Protein AF-A0A026VXF9-F1 (afdb_monomer_lite)

Radius of gyration: 33.5 Å; chains: 1; bounding box: 63×25×106 Å

Sequence (128 aa):
MKEVEEIKVKFQQAKMIINKLNKSKILLVKHVKRLTYNNRKLKEENNQLKNIKNCSKILNADQIEALYKQSKRGSKWFNATIRKALKLKLSCGRNGYQEILAQGIPLPALRTLRRRCEGLDFQPGICE

Structure (mmCIF, N/CA/C/O backbone):
data_AF-A0A026VXF9-F1
#
_entry.id   AF-A0A026VXF9-F1
#
loop_
_atom_site.group_PDB
_atom_site.id
_atom_site.type_symbol
_atom_site.label_atom_id
_atom_site.label_alt_id
_atom_site.label_comp_id
_atom_site.label_asym_id
_atom_site.label_entity_id
_atom_site.label_seq_id
_atom_site.pdbx_PDB_ins_code
_atom_site.Cartn_x
_atom_site.Cartn_y
_atom_site.Cartn_z
_atom_site.occupancy
_atom_site.B_iso_or_equiv
_atom_site.auth_seq_id
_atom_site.auth_comp_id
_atom_site.auth_asym_id
_atom_site.auth_atom_id
_atom_site.pdbx_PDB_model_num
ATOM 1 N N . MET A 1 1 ? -40.513 -8.539 64.961 1.00 64.12 1 MET A N 1
ATOM 2 C CA . MET A 1 1 ? -39.055 -8.313 65.137 1.00 64.12 1 MET A CA 1
ATOM 3 C C . MET A 1 1 ? -38.214 -9.178 64.192 1.00 64.12 1 MET A C 1
ATOM 5 O O . MET A 1 1 ? -37.428 -8.605 63.456 1.00 64.12 1 MET A O 1
ATOM 9 N N . LYS A 1 2 ? -38.413 -10.509 64.127 1.00 80.62 2 LYS A N 1
ATOM 10 C CA . LYS A 1 2 ? -37.671 -11.405 63.205 1.00 80.62 2 LYS A CA 1
ATOM 11 C C . LYS A 1 2 ? -37.828 -11.069 61.709 1.00 80.62 2 LYS A C 1
ATOM 13 O O . LYS A 1 2 ? -36.826 -11.001 61.012 1.00 80.62 2 LYS A O 1
ATOM 18 N N . GLU A 1 3 ? -39.044 -10.784 61.240 1.00 86.44 3 GLU A N 1
ATOM 19 C CA . GLU A 1 3 ? -39.302 -10.405 59.834 1.00 86.44 3 GLU A CA 1
ATOM 20 C C . GLU A 1 3 ? -38.571 -9.129 59.398 1.00 86.44 3 GLU A C 1
ATOM 22 O O . GLU A 1 3 ? -38.045 -9.057 58.293 1.00 86.44 3 GLU A O 1
ATOM 27 N N . VAL A 1 4 ? -38.496 -8.124 60.274 1.00 90.62 4 VAL A N 1
ATOM 28 C CA . VAL A 1 4 ? -37.812 -6.854 59.980 1.00 90.62 4 VAL A CA 1
ATOM 29 C C . VAL A 1 4 ? -36.308 -7.077 59.797 1.00 90.62 4 VAL A C 1
ATOM 31 O O . VAL A 1 4 ? -35.693 -6.486 58.907 1.00 90.62 4 VAL A O 1
ATOM 34 N N . GLU A 1 5 ? -35.722 -7.965 60.600 1.00 91.44 5 GLU A N 1
ATOM 35 C CA . GLU A 1 5 ? -34.307 -8.319 60.500 1.00 91.44 5 GLU A CA 1
ATOM 36 C C . GLU A 1 5 ? -34.019 -9.131 59.229 1.00 91.44 5 GLU A C 1
ATOM 38 O O . GLU A 1 5 ? -33.044 -8.874 58.523 1.00 91.44 5 GLU A O 1
ATOM 43 N N . GLU A 1 6 ? -34.923 -10.040 58.861 1.00 93.69 6 GLU A N 1
ATOM 44 C CA . GLU A 1 6 ? -34.824 -10.810 57.621 1.00 93.69 6 GLU A CA 1
ATOM 45 C C . GLU A 1 6 ? -34.923 -9.913 56.372 1.00 93.69 6 GLU A C 1
ATOM 47 O O . GLU A 1 6 ? -34.159 -10.073 55.414 1.00 93.69 6 GLU A O 1
ATOM 52 N N . ILE A 1 7 ? -35.808 -8.909 56.397 1.00 93.88 7 ILE A N 1
ATOM 53 C CA . ILE A 1 7 ? -35.930 -7.897 55.337 1.00 93.88 7 ILE A CA 1
ATOM 54 C C . ILE A 1 7 ? -34.639 -7.074 55.215 1.00 93.88 7 ILE A C 1
ATOM 56 O O . ILE A 1 7 ? -34.168 -6.838 54.099 1.00 93.88 7 ILE A O 1
ATOM 60 N N . LYS A 1 8 ? -34.017 -6.675 56.333 1.00 94.69 8 LYS A N 1
ATOM 61 C CA . LYS A 1 8 ? -32.723 -5.965 56.330 1.00 94.69 8 LYS A CA 1
ATOM 62 C C . LYS A 1 8 ? -31.610 -6.784 55.684 1.00 94.69 8 LYS A C 1
ATOM 64 O O . LYS A 1 8 ? -30.856 -6.241 54.872 1.00 94.69 8 LYS A O 1
ATOM 69 N N . VAL A 1 9 ? -31.520 -8.075 56.010 1.00 95.19 9 VAL A N 1
ATOM 70 C CA . VAL A 1 9 ? -30.519 -8.982 55.427 1.00 95.19 9 VAL A CA 1
ATOM 71 C C . VAL A 1 9 ? -30.729 -9.108 53.918 1.00 95.19 9 VAL A C 1
ATOM 73 O O . VAL A 1 9 ? -29.788 -8.897 53.148 1.00 95.19 9 VAL A O 1
ATOM 76 N N . LYS A 1 10 ? -31.967 -9.355 53.470 1.00 95.38 10 LYS A N 1
ATOM 77 C CA . LYS A 1 10 ? -32.305 -9.427 52.035 1.00 95.38 10 LYS A CA 1
ATOM 78 C C . LYS A 1 10 ? -31.998 -8.110 51.312 1.00 95.38 10 LYS A C 1
ATOM 80 O O . LYS A 1 10 ? -31.460 -8.121 50.204 1.00 95.38 10 LYS A O 1
ATOM 85 N N . PHE A 1 11 ? -32.257 -6.968 51.948 1.00 95.75 11 PHE A N 1
ATOM 86 C CA . PHE A 1 11 ? -31.937 -5.649 51.399 1.00 95.75 11 PHE A CA 1
ATOM 87 C C . PHE A 1 11 ? -30.425 -5.411 51.258 1.00 95.75 11 PHE A C 1
ATOM 89 O O . PHE A 1 11 ? -29.972 -4.893 50.232 1.00 95.75 11 PHE A O 1
ATOM 96 N N . GLN A 1 12 ? -29.620 -5.817 52.245 1.00 95.19 12 GLN A N 1
ATOM 97 C CA . GLN A 1 12 ? -28.158 -5.758 52.145 1.00 95.19 12 GLN A CA 1
ATOM 98 C C . GLN A 1 12 ? -27.629 -6.662 51.026 1.00 95.19 12 GLN A C 1
ATOM 100 O O . GLN A 1 12 ? -26.807 -6.216 50.223 1.00 95.19 12 GLN A O 1
ATOM 105 N N . GLN A 1 13 ? -28.142 -7.889 50.914 1.00 96.06 13 GLN A N 1
ATOM 106 C CA . GLN A 1 13 ? -27.781 -8.811 49.834 1.00 96.06 13 GLN A CA 1
ATOM 107 C C . GLN A 1 13 ? -28.113 -8.220 48.455 1.00 96.06 13 GLN A C 1
ATOM 109 O O . GLN A 1 13 ? -27.253 -8.188 47.571 1.00 96.06 13 GLN A O 1
ATOM 114 N N . ALA A 1 14 ? -29.315 -7.659 48.284 1.00 96.56 14 ALA A N 1
ATOM 115 C CA . ALA A 1 14 ? -29.723 -6.995 47.046 1.00 96.56 14 ALA A CA 1
ATOM 116 C C . ALA A 1 14 ? -28.799 -5.816 46.688 1.00 96.56 14 ALA A C 1
ATOM 118 O O . ALA A 1 14 ? -28.363 -5.692 45.541 1.00 96.56 14 ALA A O 1
ATOM 119 N N . LYS A 1 15 ? -28.414 -4.988 47.671 1.00 97.31 15 LYS A N 1
ATOM 120 C CA . LYS A 1 15 ? -27.438 -3.900 47.471 1.00 97.31 15 LYS A CA 1
ATOM 121 C C . LYS A 1 15 ? -26.082 -4.411 46.984 1.00 97.31 15 LYS A C 1
ATOM 123 O O . LYS A 1 15 ? -25.499 -3.815 46.075 1.00 97.31 15 LYS A O 1
ATOM 128 N N . MET A 1 16 ? -25.575 -5.504 47.558 1.00 96.81 16 MET A N 1
ATOM 129 C CA . MET A 1 16 ? -24.301 -6.097 47.133 1.00 96.81 16 MET A CA 1
ATOM 130 C C . MET A 1 16 ? -24.369 -6.598 45.685 1.00 96.81 16 MET A C 1
ATOM 132 O O . MET A 1 16 ? -23.444 -6.343 44.906 1.00 96.81 16 MET A O 1
ATOM 136 N N . ILE A 1 17 ? -25.478 -7.241 45.302 1.00 97.25 17 ILE A N 1
ATOM 137 C CA . ILE A 1 17 ? -25.719 -7.710 43.930 1.00 97.25 17 ILE A CA 1
ATOM 138 C C . ILE A 1 17 ? -25.741 -6.528 42.954 1.00 97.25 17 ILE A C 1
ATOM 140 O O . ILE A 1 17 ? -25.009 -6.542 41.963 1.00 97.25 17 ILE A O 1
ATOM 144 N N . ILE A 1 18 ? -26.502 -5.471 43.259 1.00 97.38 18 ILE A N 1
ATOM 145 C CA . ILE A 1 18 ? -26.583 -4.259 42.427 1.00 97.38 18 ILE A CA 1
ATOM 146 C C . ILE A 1 18 ? -25.200 -3.624 42.243 1.00 97.38 18 ILE A C 1
ATOM 148 O O . ILE A 1 18 ? -24.827 -3.252 41.130 1.00 97.38 18 ILE A O 1
ATOM 152 N N . ASN A 1 19 ? -24.397 -3.535 43.307 1.00 97.50 19 ASN A N 1
ATOM 153 C CA . ASN A 1 19 ? -23.058 -2.957 43.217 1.00 97.50 19 ASN A CA 1
ATOM 154 C C . ASN A 1 19 ? -22.136 -3.789 42.306 1.00 97.50 19 ASN A C 1
ATOM 156 O O . ASN A 1 19 ? -21.401 -3.241 41.481 1.00 97.50 19 ASN A O 1
ATOM 160 N N . LYS A 1 20 ? -22.211 -5.124 42.399 1.00 96.75 20 LYS A N 1
ATOM 161 C CA . LYS A 1 20 ? -21.463 -6.030 41.517 1.00 96.75 20 LYS A CA 1
ATOM 162 C C . LYS A 1 20 ? -21.888 -5.862 40.055 1.00 96.75 20 LYS A C 1
ATOM 164 O O . LYS A 1 20 ? -21.024 -5.708 39.192 1.00 96.75 20 LYS A O 1
ATOM 169 N N . LEU A 1 21 ? -23.194 -5.798 39.789 1.00 97.31 21 LEU A N 1
ATOM 170 C CA . LEU A 1 21 ? -23.740 -5.560 38.449 1.00 97.31 21 LEU A CA 1
ATOM 171 C C . LEU A 1 21 ? -23.283 -4.215 37.871 1.00 97.31 21 LEU A C 1
ATOM 173 O O . LEU A 1 21 ? -22.862 -4.155 36.716 1.00 97.31 21 LEU A O 1
ATOM 177 N N . ASN A 1 22 ? -23.283 -3.149 38.674 1.00 97.75 22 ASN A N 1
ATOM 178 C CA . ASN A 1 22 ? -22.824 -1.828 38.240 1.00 97.75 22 ASN A CA 1
ATOM 179 C C . ASN A 1 22 ? -21.334 -1.823 37.874 1.00 97.75 22 ASN A C 1
ATOM 181 O O . ASN A 1 22 ? -20.961 -1.280 36.831 1.00 97.75 22 ASN A O 1
ATOM 185 N N . LYS A 1 23 ? -20.481 -2.483 38.671 1.00 96.94 23 LYS A N 1
ATOM 186 C CA . LYS A 1 23 ? -19.054 -2.649 38.342 1.00 96.94 23 LYS A CA 1
ATOM 187 C C . LYS A 1 23 ? -18.868 -3.398 37.021 1.00 96.94 23 LYS A C 1
ATOM 189 O O . LYS A 1 23 ? -18.120 -2.936 36.157 1.00 96.94 23 LYS A O 1
ATOM 194 N N . SER A 1 24 ? -19.589 -4.504 36.828 1.00 97.19 24 SER A N 1
ATOM 195 C CA . SER A 1 24 ? -19.561 -5.273 35.579 1.00 97.19 24 SER A CA 1
ATOM 196 C C . SER A 1 24 ? -20.040 -4.455 34.377 1.00 97.19 24 SER A C 1
ATOM 198 O O . SER A 1 24 ? -19.393 -4.478 33.333 1.00 97.19 24 SER A O 1
ATOM 200 N N . LYS A 1 25 ? -21.114 -3.669 34.520 1.00 98.06 25 LYS A N 1
ATOM 201 C CA . LYS A 1 25 ? -21.627 -2.779 33.465 1.00 98.06 25 LYS A CA 1
ATOM 202 C C . LYS A 1 25 ? -20.580 -1.755 33.029 1.00 98.06 25 LYS A C 1
ATOM 204 O O . LYS A 1 25 ? -20.363 -1.576 31.833 1.00 98.06 25 LYS A O 1
ATOM 209 N N . ILE A 1 26 ? -19.896 -1.114 33.979 1.00 98.06 26 ILE A N 1
ATOM 210 C CA . ILE A 1 26 ? -18.830 -0.143 33.681 1.00 98.06 26 ILE A CA 1
ATOM 211 C C . ILE A 1 26 ? -17.690 -0.812 32.899 1.00 98.06 26 ILE A C 1
ATOM 213 O O . ILE A 1 26 ? -17.203 -0.249 31.916 1.00 98.06 26 ILE A O 1
ATOM 217 N N . LEU A 1 27 ? -17.279 -2.017 33.306 1.00 97.56 27 LEU A N 1
ATOM 218 C CA . LEU A 1 27 ? -16.240 -2.783 32.611 1.00 97.56 27 LEU A CA 1
ATOM 219 C C . LEU A 1 27 ? -16.664 -3.164 31.189 1.00 97.56 27 LEU A C 1
ATOM 221 O O . LEU A 1 27 ? -15.893 -2.968 30.249 1.00 97.56 27 LEU A O 1
ATOM 225 N N . LEU A 1 28 ? -17.898 -3.637 31.012 1.00 97.88 28 LEU A N 1
ATOM 226 C CA . LEU A 1 28 ? -18.447 -3.979 29.699 1.00 97.88 28 LEU A CA 1
ATOM 227 C C . LEU A 1 28 ? -18.479 -2.765 28.769 1.00 97.88 28 LEU A C 1
ATOM 229 O O . LEU A 1 28 ? -18.021 -2.857 27.634 1.00 97.88 28 LEU A O 1
ATOM 233 N N . VAL A 1 29 ? -18.920 -1.602 29.255 1.00 97.81 29 VAL A N 1
ATOM 234 C CA . VAL A 1 29 ? -18.916 -0.359 28.466 1.00 97.81 29 VAL A CA 1
ATOM 235 C C . VAL A 1 29 ? -17.497 0.025 28.037 1.00 97.81 29 VAL A C 1
ATOM 237 O O . VAL A 1 29 ? -17.290 0.425 26.890 1.00 97.81 29 VAL A O 1
ATOM 240 N N . LYS A 1 30 ? -16.498 -0.120 28.920 1.00 97.75 30 LYS A N 1
ATOM 241 C CA . LYS A 1 30 ? -15.089 0.124 28.566 1.00 97.75 30 LYS A CA 1
ATOM 242 C C . LYS A 1 30 ? -14.604 -0.839 27.479 1.00 97.75 30 LYS A C 1
ATOM 244 O O . LYS A 1 30 ? -13.962 -0.395 26.528 1.00 97.75 30 LYS A O 1
ATOM 249 N N . HIS A 1 31 ? -14.933 -2.127 27.585 1.00 98.00 31 HIS A N 1
ATOM 250 C CA . HIS A 1 31 ? -14.572 -3.114 26.567 1.00 98.00 31 HIS A CA 1
ATOM 251 C C . HIS A 1 31 ? -15.234 -2.836 25.224 1.00 98.00 31 HIS A C 1
ATOM 253 O O . HIS A 1 31 ? -14.537 -2.826 24.213 1.00 98.00 31 HIS A O 1
ATOM 259 N N . VAL A 1 32 ? -16.534 -2.533 25.208 1.00 98.12 32 VAL A N 1
ATOM 260 C CA . VAL A 1 32 ? -17.248 -2.170 23.978 1.00 98.12 32 VAL A CA 1
ATOM 261 C C . VAL A 1 32 ? -16.578 -0.968 23.322 1.00 98.12 32 VAL A C 1
ATOM 263 O O . VAL A 1 32 ? -16.212 -1.055 22.158 1.00 98.12 32 VAL A O 1
ATOM 266 N N . LYS A 1 33 ? -16.296 0.109 24.070 1.00 98.00 33 LYS A N 1
ATOM 267 C CA . LYS A 1 33 ? -15.588 1.282 23.525 1.00 98.00 33 LYS A CA 1
ATOM 268 C C . LYS A 1 33 ? -14.240 0.915 22.895 1.00 98.00 33 LYS A C 1
ATOM 270 O O . LYS A 1 33 ? -13.932 1.384 21.799 1.00 98.00 33 LYS A O 1
ATOM 275 N N . ARG A 1 34 ? -13.452 0.061 23.557 1.00 97.75 34 ARG A N 1
ATOM 276 C CA . ARG A 1 34 ? -12.154 -0.401 23.042 1.00 97.75 34 ARG A CA 1
ATOM 277 C C . ARG A 1 34 ? -12.308 -1.224 21.763 1.00 97.75 34 ARG A C 1
ATOM 279 O O . ARG A 1 34 ? -11.575 -0.997 20.804 1.00 97.75 34 ARG A O 1
ATOM 286 N N . LEU A 1 35 ? -13.273 -2.141 21.729 1.00 97.94 35 LEU A N 1
ATOM 287 C CA . LEU A 1 35 ? -13.562 -2.964 20.556 1.00 97.94 35 LEU A CA 1
ATOM 288 C C . LEU A 1 35 ? -14.048 -2.117 19.379 1.00 97.94 35 LEU A C 1
ATOM 290 O O . LEU A 1 35 ? -13.585 -2.320 18.261 1.00 97.94 35 LEU A O 1
ATOM 294 N N . THR A 1 36 ? -14.918 -1.134 19.611 1.00 97.69 36 THR A N 1
ATOM 295 C CA . THR A 1 36 ? -15.393 -0.226 18.559 1.00 97.69 36 THR A CA 1
ATOM 296 C C . THR A 1 36 ? -14.247 0.601 17.980 1.00 97.69 36 THR A C 1
ATOM 298 O O . THR A 1 36 ? -14.141 0.737 16.762 1.00 97.69 36 THR A O 1
ATOM 301 N N . TYR A 1 37 ? -13.346 1.105 18.830 1.00 97.81 37 TYR A N 1
ATOM 302 C CA . TYR A 1 37 ? -12.148 1.815 18.380 1.00 97.81 37 TYR A CA 1
ATOM 303 C C . TYR A 1 37 ? -11.233 0.919 17.532 1.00 97.81 37 TYR A C 1
ATOM 305 O O . TYR A 1 37 ? -10.854 1.307 16.426 1.00 97.81 37 TYR A O 1
ATOM 313 N N . ASN A 1 38 ? -10.930 -0.292 18.010 1.00 97.44 38 ASN A N 1
ATOM 314 C CA . ASN A 1 38 ? -10.088 -1.246 17.285 1.00 97.44 38 ASN A CA 1
ATOM 315 C C . ASN A 1 38 ? -10.708 -1.642 15.939 1.00 97.44 38 ASN A C 1
ATOM 317 O O . ASN A 1 38 ? -10.009 -1.667 14.932 1.00 97.44 38 ASN A O 1
ATOM 321 N N . ASN A 1 39 ? -12.021 -1.886 15.897 1.00 97.56 39 ASN A N 1
ATOM 322 C CA . ASN A 1 39 ? -12.735 -2.190 14.656 1.00 97.56 39 ASN A CA 1
ATOM 323 C C . ASN A 1 39 ? -12.659 -1.041 13.648 1.00 97.56 39 ASN A C 1
ATOM 325 O O . ASN A 1 39 ? -12.462 -1.282 12.459 1.00 97.56 39 ASN A O 1
ATOM 329 N N . ARG A 1 40 ? -12.779 0.212 14.105 1.00 96.81 40 ARG A N 1
ATOM 330 C CA . ARG A 1 40 ? -12.616 1.381 13.231 1.00 96.81 40 ARG A CA 1
ATOM 331 C C . ARG A 1 40 ? -11.208 1.437 12.640 1.00 96.81 40 ARG A C 1
ATOM 333 O O . ARG A 1 40 ? -11.077 1.550 11.426 1.00 96.81 40 ARG A O 1
ATOM 340 N N . LYS A 1 41 ? -10.180 1.275 13.477 1.00 95.88 41 LYS A N 1
ATOM 341 C CA . LYS A 1 41 ? -8.776 1.268 13.043 1.00 95.88 41 LYS A CA 1
ATOM 342 C C . LYS A 1 41 ? -8.489 0.143 12.040 1.00 95.88 41 LYS A C 1
ATOM 344 O O . LYS A 1 41 ? -7.945 0.393 10.971 1.00 95.88 41 LYS A O 1
ATOM 349 N N . LEU A 1 42 ? -8.948 -1.078 12.323 1.00 96.31 42 LEU A N 1
ATOM 350 C CA . LEU A 1 42 ? -8.814 -2.216 11.406 1.00 96.31 42 LEU A CA 1
ATOM 351 C C . LEU A 1 42 ? -9.546 -1.987 10.079 1.00 96.31 42 LEU A C 1
ATOM 353 O O . LEU A 1 42 ? -9.092 -2.450 9.034 1.00 96.31 42 LEU A O 1
ATOM 357 N N . LYS A 1 43 ? -10.685 -1.287 10.088 1.00 95.31 43 LYS A N 1
ATOM 358 C CA . LYS A 1 43 ? -11.412 -0.934 8.862 1.00 95.31 43 LYS A CA 1
ATOM 359 C C . LYS A 1 43 ? -10.628 0.070 8.015 1.00 95.31 43 LYS A C 1
ATOM 361 O O . LYS A 1 43 ? -10.588 -0.078 6.796 1.00 95.31 43 LYS A O 1
ATOM 366 N N . GLU A 1 44 ? -9.994 1.056 8.646 1.00 92.88 44 GLU A N 1
ATOM 367 C CA . GLU A 1 44 ? -9.110 2.020 7.980 1.00 92.88 44 GLU A CA 1
ATOM 368 C C . GLU A 1 44 ? -7.899 1.312 7.350 1.00 92.88 44 GLU A C 1
ATOM 370 O O . GLU A 1 44 ? -7.661 1.464 6.152 1.00 92.88 44 GLU A O 1
ATOM 375 N N . GLU A 1 45 ? -7.207 0.454 8.105 1.00 91.38 45 GLU A N 1
ATOM 376 C CA . GLU A 1 45 ? -6.082 -0.355 7.610 1.00 91.38 45 GLU A CA 1
ATOM 377 C C . GLU A 1 45 ? -6.505 -1.274 6.448 1.00 91.38 45 GLU A C 1
ATOM 379 O O . GLU A 1 45 ? -5.849 -1.318 5.405 1.00 91.38 45 GLU A O 1
ATOM 384 N N . ASN A 1 46 ? -7.656 -1.947 6.556 1.00 89.19 46 ASN A N 1
ATOM 385 C CA . ASN A 1 46 ? -8.191 -2.775 5.471 1.00 89.19 46 ASN A CA 1
ATOM 386 C C . ASN A 1 46 ? -8.521 -1.970 4.210 1.00 89.19 46 ASN A C 1
ATOM 388 O O . ASN A 1 46 ? -8.314 -2.457 3.096 1.00 89.19 46 ASN A O 1
ATOM 392 N N . ASN A 1 47 ? -9.039 -0.749 4.353 1.00 86.00 47 ASN A N 1
ATOM 393 C CA .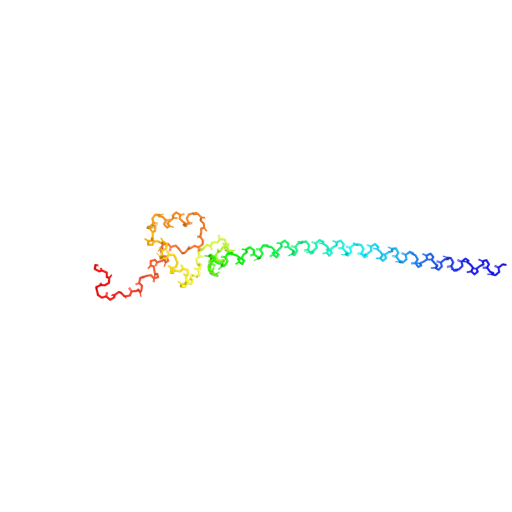 ASN A 1 47 ? -9.282 0.124 3.209 1.00 86.00 47 ASN A CA 1
ATOM 394 C C . ASN A 1 47 ? -7.965 0.525 2.527 1.00 86.00 47 ASN A C 1
ATOM 396 O O . ASN A 1 47 ? -7.896 0.508 1.298 1.00 86.00 47 ASN A O 1
ATOM 400 N N . GLN A 1 48 ? -6.900 0.793 3.291 1.00 80.88 48 GLN A N 1
ATOM 401 C CA . GLN A 1 48 ? -5.571 1.030 2.716 1.00 80.88 48 GLN A CA 1
ATOM 402 C C . GLN A 1 48 ? -5.052 -0.198 1.950 1.00 80.88 48 GLN A C 1
ATOM 404 O O . GLN A 1 48 ? -4.586 -0.068 0.817 1.00 80.88 48 GLN A O 1
ATOM 409 N N . LEU A 1 49 ? -5.219 -1.405 2.500 1.00 80.81 49 LEU A N 1
ATOM 410 C CA . LEU A 1 49 ? -4.853 -2.653 1.816 1.00 80.81 49 LEU A CA 1
ATOM 411 C C . LEU A 1 49 ? -5.664 -2.892 0.532 1.00 80.81 49 LEU A C 1
ATOM 413 O O . LEU A 1 49 ? -5.114 -3.345 -0.474 1.00 80.81 49 LEU A O 1
ATOM 417 N N . LYS A 1 50 ? -6.962 -2.560 0.518 1.00 77.50 50 LYS A N 1
ATOM 418 C CA . LYS A 1 50 ? -7.786 -2.613 -0.704 1.00 77.50 50 LYS A CA 1
ATOM 419 C C . LYS A 1 50 ? -7.265 -1.665 -1.784 1.00 77.50 50 LYS A C 1
ATOM 421 O O . LYS A 1 50 ? -7.224 -2.051 -2.950 1.00 77.50 50 LYS A O 1
ATOM 426 N N . ASN A 1 51 ? -6.815 -0.471 -1.408 1.00 73.06 51 ASN A N 1
ATOM 427 C CA . ASN A 1 51 ? -6.216 0.467 -2.358 1.00 73.06 51 ASN A CA 1
ATOM 428 C C . ASN A 1 51 ? -4.915 -0.091 -2.956 1.00 73.06 51 ASN A C 1
ATOM 430 O O . ASN A 1 51 ? -4.709 0.002 -4.165 1.00 73.06 51 ASN A O 1
ATOM 434 N N . ILE A 1 52 ? -4.095 -0.781 -2.158 1.00 74.62 52 ILE A N 1
ATOM 435 C CA . ILE A 1 52 ? -2.892 -1.477 -2.646 1.00 74.62 52 ILE A CA 1
ATOM 436 C C . ILE A 1 52 ? -3.248 -2.597 -3.643 1.00 74.62 52 ILE A C 1
ATOM 438 O O . ILE A 1 52 ? -2.557 -2.766 -4.648 1.00 74.62 52 ILE A O 1
ATOM 442 N N . LYS A 1 53 ? -4.359 -3.324 -3.445 1.00 75.88 53 LYS A N 1
ATOM 443 C CA . LYS A 1 53 ? -4.850 -4.306 -4.438 1.00 75.88 53 LYS A CA 1
ATOM 444 C C . LYS A 1 53 ? -5.255 -3.669 -5.770 1.00 75.88 53 LYS A C 1
ATOM 446 O O . LYS A 1 53 ? -5.178 -4.323 -6.802 1.00 75.88 53 LYS A O 1
ATOM 451 N N . ASN A 1 54 ? -5.682 -2.409 -5.789 1.00 78.50 54 ASN A N 1
ATOM 452 C CA . ASN A 1 54 ? -5.896 -1.709 -7.056 1.00 78.50 54 ASN A CA 1
ATOM 453 C C . ASN A 1 54 ? -4.562 -1.332 -7.710 1.00 78.50 54 ASN A C 1
ATOM 455 O O . ASN A 1 54 ? -4.432 -1.444 -8.929 1.00 78.50 54 ASN A O 1
ATOM 459 N N . CYS A 1 55 ? -3.545 -0.984 -6.913 1.00 79.12 55 CYS A N 1
ATOM 460 C CA . CYS A 1 55 ? -2.193 -0.757 -7.420 1.00 79.12 55 CYS A CA 1
ATOM 461 C C . CYS A 1 55 ? -1.607 -2.001 -8.096 1.00 79.12 55 CYS A C 1
ATOM 463 O O . CYS A 1 55 ? -0.894 -1.833 -9.077 1.00 79.12 55 CYS A O 1
ATOM 465 N N . SER A 1 56 ? -1.944 -3.228 -7.677 1.00 80.00 56 SER A N 1
ATOM 466 C CA . SER A 1 56 ? -1.451 -4.448 -8.343 1.00 80.00 56 SER A CA 1
ATOM 467 C C . SER A 1 56 ? -1.996 -4.673 -9.760 1.00 80.00 56 SER A C 1
ATOM 469 O O . SER A 1 56 ? -1.446 -5.484 -10.500 1.00 80.00 56 SER A O 1
ATOM 471 N N . LYS A 1 57 ? -3.034 -3.933 -10.182 1.00 83.75 57 LYS A N 1
ATOM 472 C CA . LYS A 1 57 ? -3.473 -3.899 -11.590 1.00 83.75 57 LYS A CA 1
ATOM 473 C C . LYS A 1 57 ? -2.534 -3.070 -12.472 1.00 83.75 57 LYS A C 1
ATOM 475 O O . LYS A 1 57 ? -2.467 -3.285 -13.678 1.00 83.75 57 LYS A O 1
ATOM 480 N N . ILE A 1 58 ? -1.836 -2.100 -11.879 1.00 87.62 58 ILE A N 1
ATOM 481 C CA . ILE A 1 58 ? -0.989 -1.129 -12.586 1.00 87.62 58 ILE A CA 1
ATOM 482 C C . ILE A 1 58 ? 0.494 -1.455 -12.382 1.00 87.62 58 ILE A C 1
ATOM 484 O O . ILE A 1 58 ? 1.296 -1.314 -13.305 1.00 87.62 58 ILE A O 1
ATOM 488 N N . LEU A 1 59 ? 0.868 -1.876 -11.182 1.00 89.94 59 LEU A N 1
ATOM 489 C CA . LEU A 1 59 ? 2.231 -2.114 -10.741 1.00 89.94 59 LEU A CA 1
ATOM 490 C C . LEU A 1 59 ? 2.438 -3.602 -10.479 1.00 89.94 59 LEU A C 1
ATOM 492 O O . LEU A 1 59 ? 1.611 -4.259 -9.852 1.00 89.94 59 LEU A O 1
ATOM 496 N N . ASN A 1 60 ? 3.576 -4.118 -10.924 1.00 91.94 60 ASN A N 1
ATOM 497 C CA . ASN A 1 60 ? 3.985 -5.481 -10.611 1.00 91.94 60 ASN A CA 1
ATOM 498 C C . ASN A 1 60 ? 4.445 -5.595 -9.146 1.00 91.94 60 ASN A C 1
ATOM 500 O O . ASN A 1 60 ? 4.748 -4.596 -8.492 1.00 91.94 60 ASN A O 1
ATOM 504 N N . ALA A 1 61 ? 4.537 -6.823 -8.632 1.00 89.25 61 ALA A N 1
ATOM 505 C CA . ALA A 1 61 ? 4.903 -7.083 -7.237 1.00 89.25 61 ALA A CA 1
ATOM 506 C C . ALA A 1 61 ? 6.258 -6.469 -6.829 1.00 89.25 61 ALA A C 1
ATOM 508 O O . ALA A 1 61 ? 6.363 -5.879 -5.759 1.00 89.25 61 ALA A O 1
ATOM 509 N N . ASP A 1 62 ? 7.267 -6.530 -7.699 1.00 91.31 62 ASP A N 1
ATOM 510 C CA . ASP A 1 62 ? 8.586 -5.913 -7.496 1.00 91.31 62 ASP A CA 1
ATOM 511 C C . ASP A 1 62 ? 8.535 -4.377 -7.514 1.00 91.31 62 ASP A C 1
ATOM 513 O O . ASP A 1 62 ? 9.282 -3.717 -6.794 1.00 91.31 62 ASP A O 1
ATOM 517 N N . GLN A 1 63 ? 7.624 -3.787 -8.296 1.00 92.38 63 GLN A N 1
ATOM 518 C CA . GLN A 1 63 ? 7.380 -2.342 -8.276 1.00 92.38 63 GLN A CA 1
ATOM 519 C C . GLN A 1 63 ? 6.716 -1.904 -6.969 1.00 92.38 63 GLN A C 1
ATOM 521 O O . GLN A 1 63 ? 7.087 -0.871 -6.419 1.00 92.38 63 GLN A O 1
ATOM 526 N N . ILE A 1 64 ? 5.768 -2.696 -6.461 1.00 89.31 64 ILE A N 1
ATOM 527 C CA . ILE A 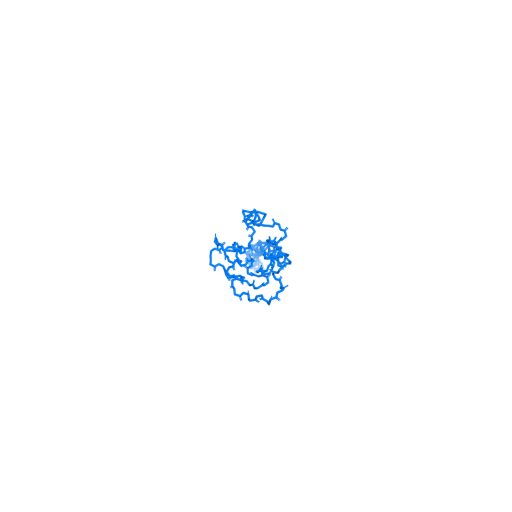1 64 ? 5.132 -2.474 -5.158 1.00 89.31 64 ILE A CA 1
ATOM 528 C C . ILE A 1 64 ? 6.172 -2.605 -4.039 1.00 89.31 64 ILE A C 1
ATOM 530 O O . ILE A 1 64 ? 6.259 -1.732 -3.184 1.00 89.31 64 ILE A O 1
ATOM 534 N N . GLU A 1 65 ? 7.019 -3.635 -4.074 1.00 88.31 65 GLU A N 1
ATOM 535 C CA . GLU A 1 65 ? 8.112 -3.805 -3.111 1.00 88.31 65 GLU A CA 1
ATOM 536 C C . GLU A 1 65 ? 9.083 -2.613 -3.134 1.00 88.31 65 GLU A C 1
ATOM 538 O O . GLU A 1 65 ? 9.500 -2.123 -2.085 1.00 88.31 65 GLU A O 1
ATOM 543 N N . ALA A 1 66 ? 9.407 -2.099 -4.324 1.00 89.44 66 ALA A N 1
ATOM 544 C CA . ALA A 1 66 ? 10.260 -0.926 -4.472 1.00 89.44 66 ALA A CA 1
ATOM 545 C C . ALA A 1 66 ? 9.630 0.359 -3.902 1.00 89.44 66 ALA A C 1
ATOM 547 O O . ALA A 1 66 ? 10.379 1.242 -3.490 1.00 89.44 66 ALA A O 1
ATOM 548 N N . LEU A 1 67 ? 8.295 0.469 -3.845 1.00 86.88 67 LEU A N 1
ATOM 549 C CA . LEU A 1 67 ? 7.608 1.605 -3.211 1.00 86.88 67 LEU A CA 1
ATOM 550 C C . LEU A 1 67 ? 7.738 1.597 -1.684 1.00 86.88 67 LEU A C 1
ATOM 552 O O . LEU A 1 67 ? 7.763 2.662 -1.075 1.00 86.88 67 LEU A O 1
ATOM 556 N N . TYR A 1 68 ? 7.843 0.420 -1.064 1.00 83.06 68 TYR A N 1
ATOM 557 C CA . TYR A 1 68 ? 8.040 0.304 0.385 1.00 83.06 68 TYR A CA 1
ATOM 558 C C . TYR A 1 68 ? 9.483 0.591 0.826 1.00 83.06 68 TYR A C 1
ATOM 560 O O . TYR A 1 68 ? 9.741 0.767 2.016 1.00 83.06 68 TYR A O 1
ATOM 568 N N . LYS A 1 69 ? 10.439 0.638 -0.109 1.00 82.25 69 LYS A N 1
ATOM 569 C CA . LYS A 1 69 ? 11.850 0.911 0.185 1.00 82.25 69 LYS A CA 1
ATOM 570 C C . LYS A 1 69 ? 12.128 2.411 0.131 1.00 82.25 69 LYS A C 1
ATOM 572 O O . LYS A 1 69 ? 11.733 3.094 -0.805 1.00 82.25 69 LYS A O 1
ATOM 577 N N . GLN A 1 70 ? 12.928 2.905 1.079 1.00 73.06 70 GLN A N 1
ATOM 578 C CA . GLN A 1 70 ? 13.431 4.289 1.070 1.00 73.06 70 GLN A CA 1
ATOM 579 C C . GLN A 1 70 ? 14.331 4.591 -0.142 1.00 73.06 70 GLN A C 1
ATOM 581 O O . GLN A 1 70 ? 14.520 5.746 -0.511 1.00 73.06 70 GLN A O 1
ATOM 586 N N . SER A 1 71 ? 14.893 3.558 -0.779 1.00 76.94 71 SER A N 1
ATOM 587 C CA . SER A 1 71 ? 15.714 3.691 -1.979 1.00 76.94 71 SER A CA 1
ATOM 588 C C . SER A 1 71 ? 15.419 2.585 -2.983 1.00 76.94 71 SER A C 1
ATOM 590 O O . SER A 1 71 ? 15.336 1.408 -2.636 1.00 76.94 71 SER A O 1
ATOM 592 N N . LYS A 1 72 ? 15.354 2.961 -4.265 1.00 75.38 72 LYS A N 1
ATOM 593 C CA . LYS A 1 72 ? 15.258 2.016 -5.390 1.00 75.38 72 LYS A CA 1
ATOM 594 C C . LYS A 1 72 ? 16.600 1.332 -5.687 1.00 75.38 72 LYS A C 1
ATOM 596 O O . LYS A 1 72 ? 16.638 0.376 -6.468 1.00 75.38 72 LYS A O 1
ATOM 601 N N . ARG A 1 73 ? 17.710 1.812 -5.108 1.00 76.06 73 ARG A N 1
ATOM 602 C CA . ARG A 1 73 ? 19.054 1.261 -5.336 1.00 76.06 73 ARG A CA 1
ATOM 603 C C . ARG A 1 73 ? 19.095 -0.203 -4.893 1.00 76.06 73 ARG A C 1
ATOM 605 O O . ARG A 1 73 ? 18.690 -0.532 -3.789 1.00 76.06 73 ARG A O 1
ATOM 612 N N . GLY A 1 74 ? 19.574 -1.081 -5.774 1.00 78.38 74 GLY A N 1
ATOM 613 C CA . GLY A 1 74 ? 19.641 -2.521 -5.499 1.00 78.38 74 GLY A CA 1
ATOM 614 C C . GLY A 1 74 ? 18.306 -3.265 -5.616 1.00 78.38 74 GLY A C 1
ATOM 615 O O . GLY A 1 74 ? 18.260 -4.452 -5.308 1.00 78.38 74 GLY A O 1
ATOM 616 N N . SER A 1 75 ? 17.231 -2.622 -6.088 1.00 85.81 75 SER A N 1
ATOM 617 C CA . SER A 1 75 ? 15.968 -3.327 -6.346 1.00 85.81 75 SER A CA 1
ATOM 618 C C . SER A 1 75 ? 16.141 -4.367 -7.451 1.00 85.81 75 SER A C 1
ATOM 620 O O . SER A 1 75 ? 16.658 -4.068 -8.533 1.00 85.81 75 SER A O 1
ATOM 622 N N . LYS A 1 76 ? 15.687 -5.592 -7.177 1.00 89.06 76 LYS A N 1
ATOM 623 C CA . LYS A 1 76 ? 15.606 -6.663 -8.165 1.00 89.06 76 LYS A CA 1
ATOM 624 C C . LYS A 1 76 ? 14.340 -6.456 -8.991 1.00 89.06 76 LYS A C 1
ATOM 626 O O . LYS A 1 76 ? 13.247 -6.455 -8.445 1.00 89.06 76 LYS A O 1
ATOM 631 N N . TRP A 1 77 ? 14.503 -6.291 -10.300 1.00 94.19 77 TRP A N 1
ATOM 632 C CA . TRP A 1 77 ? 13.385 -6.109 -11.224 1.00 94.19 77 TRP A CA 1
ATOM 633 C C . TRP A 1 77 ? 13.047 -7.422 -11.919 1.00 94.19 77 TRP A C 1
ATOM 635 O O . TRP A 1 77 ? 13.928 -8.091 -12.467 1.00 94.19 77 TRP A O 1
ATOM 645 N N . PHE A 1 78 ? 11.770 -7.780 -11.931 1.00 94.38 78 PHE A N 1
ATOM 646 C CA . PHE A 1 78 ? 11.277 -8.945 -12.649 1.00 94.38 78 PHE A CA 1
ATOM 647 C C . PHE A 1 78 ? 11.126 -8.664 -14.144 1.00 94.38 78 PHE A C 1
ATOM 649 O O . PHE A 1 78 ? 10.957 -7.526 -14.585 1.00 94.38 78 PHE A O 1
ATOM 656 N N . ASN A 1 79 ? 11.154 -9.732 -14.948 1.00 93.56 79 ASN A N 1
ATOM 657 C CA . ASN A 1 79 ? 11.077 -9.641 -16.410 1.00 93.56 79 ASN A CA 1
ATOM 658 C C . ASN A 1 79 ? 9.828 -8.895 -16.898 1.00 93.56 79 ASN A C 1
ATOM 660 O O . ASN A 1 79 ? 9.911 -8.157 -17.877 1.00 93.56 79 ASN A O 1
ATOM 664 N N . ALA A 1 80 ? 8.696 -9.041 -16.206 1.00 94.12 80 ALA A N 1
ATOM 665 C CA . ALA A 1 80 ? 7.475 -8.301 -16.511 1.00 94.12 80 ALA A CA 1
ATOM 666 C C . ALA A 1 80 ? 7.692 -6.779 -16.418 1.00 94.12 80 ALA A C 1
ATOM 668 O O . ALA A 1 80 ? 7.320 -6.038 -17.330 1.00 94.12 80 ALA A O 1
ATOM 669 N N . THR A 1 81 ? 8.370 -6.317 -15.365 1.00 95.75 81 THR A N 1
ATOM 670 C CA . THR A 1 81 ? 8.683 -4.899 -15.144 1.00 95.75 81 THR A CA 1
ATOM 671 C C . THR A 1 81 ? 9.712 -4.388 -16.138 1.00 95.75 81 THR A C 1
ATOM 673 O O . THR A 1 81 ? 9.527 -3.311 -16.699 1.00 95.75 81 THR A O 1
ATOM 676 N N . ILE A 1 82 ? 10.749 -5.179 -16.435 1.00 95.50 82 ILE A N 1
ATOM 677 C CA . ILE A 1 82 ? 11.719 -4.852 -17.489 1.00 95.50 82 ILE A CA 1
ATOM 678 C C . ILE A 1 82 ? 11.012 -4.662 -18.836 1.00 95.50 82 ILE A C 1
ATOM 680 O O . ILE A 1 82 ? 11.216 -3.641 -19.486 1.00 95.50 82 ILE A O 1
ATOM 684 N N . ARG A 1 83 ? 10.155 -5.604 -19.255 1.00 94.94 83 ARG A N 1
ATOM 685 C CA . ARG A 1 83 ? 9.425 -5.514 -20.532 1.00 94.94 83 ARG A CA 1
ATOM 686 C C . ARG A 1 83 ? 8.537 -4.272 -20.584 1.00 94.94 83 ARG A C 1
ATOM 688 O O . ARG A 1 83 ? 8.543 -3.563 -21.586 1.00 94.94 83 ARG A O 1
ATOM 695 N N . LYS A 1 84 ? 7.808 -3.979 -19.502 1.00 95.06 84 LYS A N 1
ATOM 696 C CA . LYS A 1 84 ? 6.975 -2.772 -19.392 1.00 95.06 84 LYS A CA 1
ATOM 697 C C . LYS A 1 84 ? 7.810 -1.493 -19.509 1.00 95.06 84 LYS A C 1
ATOM 699 O O . LYS A 1 84 ? 7.452 -0.592 -20.260 1.00 95.06 84 LYS A O 1
ATOM 704 N N . ALA A 1 85 ? 8.942 -1.441 -18.816 1.00 96.12 85 ALA A N 1
ATOM 705 C CA . ALA A 1 85 ? 9.859 -0.310 -18.838 1.00 96.12 85 ALA A CA 1
ATOM 706 C C . ALA A 1 85 ? 10.516 -0.097 -20.214 1.00 96.12 85 ALA A C 1
ATOM 708 O O . ALA A 1 85 ? 10.619 1.039 -20.668 1.00 96.12 85 ALA A O 1
ATOM 709 N N . LEU A 1 86 ? 10.911 -1.175 -20.903 1.00 95.38 86 LEU A N 1
ATOM 710 C CA . LEU A 1 86 ? 11.443 -1.108 -22.268 1.00 95.38 86 LEU A CA 1
ATOM 711 C C . LEU A 1 86 ? 10.402 -0.570 -23.253 1.00 95.38 86 LEU A C 1
ATOM 713 O O . LEU A 1 86 ? 10.729 0.319 -24.033 1.00 95.38 86 LEU A O 1
ATOM 717 N N . LYS A 1 87 ? 9.149 -1.040 -23.174 1.00 95.69 87 LYS A N 1
ATOM 718 C CA . LYS A 1 87 ? 8.043 -0.521 -23.999 1.00 95.69 87 LYS A CA 1
ATOM 719 C C . LYS A 1 87 ? 7.827 0.977 -23.789 1.00 95.69 87 LYS A C 1
ATOM 721 O O . LYS A 1 87 ? 7.717 1.716 -24.763 1.00 95.69 87 LYS A O 1
ATOM 726 N N . LEU A 1 88 ? 7.811 1.428 -22.532 1.00 96.19 88 LEU A N 1
ATOM 727 C CA . LEU A 1 88 ? 7.693 2.851 -22.204 1.00 96.19 88 LEU A CA 1
ATOM 728 C C . LEU A 1 88 ? 8.860 3.651 -22.788 1.00 96.19 88 LEU A C 1
ATOM 730 O O . LEU A 1 88 ? 8.628 4.604 -23.522 1.00 96.19 88 LEU A O 1
ATOM 734 N N . LYS A 1 89 ? 10.101 3.217 -22.535 1.00 96.00 89 LYS A N 1
ATOM 735 C CA . LYS A 1 89 ? 11.310 3.870 -23.055 1.00 96.00 89 LYS A CA 1
ATOM 736 C C . LYS A 1 89 ? 11.316 3.959 -24.583 1.00 96.00 89 LYS A C 1
ATOM 738 O O . LYS A 1 89 ? 11.751 4.972 -25.117 1.00 96.00 89 LYS A O 1
ATOM 743 N N . LEU A 1 90 ? 10.869 2.912 -25.277 1.00 94.50 90 LEU A N 1
ATOM 744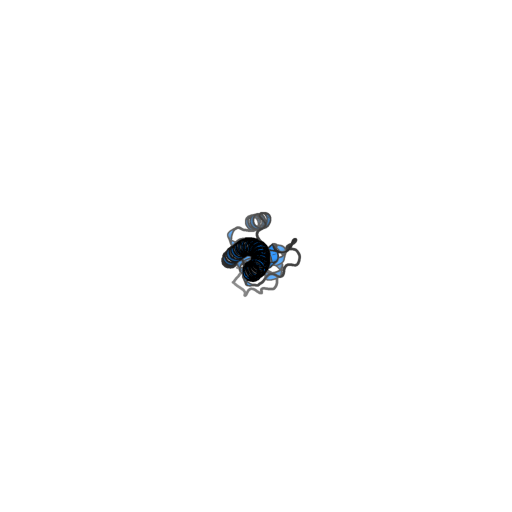 C CA . LEU A 1 90 ? 10.776 2.909 -26.737 1.00 94.50 90 LEU A CA 1
ATOM 745 C C . LEU A 1 90 ? 9.723 3.909 -27.231 1.00 94.50 90 LEU A C 1
ATOM 747 O O . LEU A 1 90 ? 9.963 4.608 -28.205 1.00 94.50 90 LEU A O 1
ATOM 751 N N . SER A 1 91 ? 8.592 4.010 -26.530 1.00 96.50 91 SER A N 1
ATOM 752 C CA . SER A 1 91 ? 7.462 4.853 -26.939 1.00 96.50 91 SER A CA 1
ATOM 753 C C . SER A 1 91 ? 7.715 6.349 -26.727 1.00 96.50 91 SER A C 1
ATOM 755 O O . SER A 1 91 ? 7.350 7.152 -27.575 1.00 96.50 91 SER A O 1
ATOM 757 N N . CYS A 1 92 ? 8.322 6.744 -25.600 1.00 95.12 92 CYS A N 1
ATOM 758 C CA . CYS A 1 92 ? 8.544 8.160 -25.256 1.00 95.12 92 CYS A CA 1
ATOM 759 C C . CYS A 1 92 ? 10.009 8.618 -25.366 1.00 95.12 92 CYS A C 1
ATOM 761 O O . CYS A 1 92 ? 10.343 9.758 -25.033 1.00 95.12 92 CYS A O 1
ATOM 763 N N . GLY A 1 93 ? 10.904 7.734 -25.810 1.00 95.75 93 GLY A N 1
ATOM 764 C CA . GLY A 1 93 ? 12.330 8.008 -25.920 1.00 95.75 93 GLY A CA 1
ATOM 765 C C . GLY A 1 93 ? 13.047 8.144 -24.572 1.00 95.75 93 GLY A C 1
ATOM 766 O O . GLY A 1 93 ? 12.506 7.922 -23.486 1.00 95.75 93 GLY A O 1
ATOM 767 N N . ARG A 1 94 ? 14.334 8.509 -24.634 1.00 95.81 94 ARG A N 1
ATOM 768 C CA . ARG A 1 94 ? 15.198 8.615 -23.446 1.00 95.81 94 ARG A CA 1
ATOM 769 C C . ARG A 1 94 ? 14.731 9.702 -22.478 1.00 95.81 94 ARG A C 1
ATOM 771 O O . ARG A 1 94 ? 14.653 9.428 -21.283 1.00 95.81 94 ARG A O 1
ATOM 778 N N . ASN A 1 95 ? 14.455 10.902 -22.985 1.00 97.06 95 ASN A N 1
ATOM 779 C CA . ASN A 1 95 ? 14.124 12.061 -22.155 1.00 97.06 95 ASN A CA 1
ATOM 780 C C . ASN A 1 95 ? 12.756 11.878 -21.488 1.00 97.06 95 ASN A C 1
ATOM 782 O O . ASN A 1 95 ? 12.649 12.045 -20.277 1.00 97.06 95 ASN A O 1
ATOM 786 N N . GLY A 1 96 ? 11.750 11.409 -22.238 1.00 97.25 96 GLY A N 1
ATOM 787 C CA . GLY A 1 96 ? 10.436 11.088 -21.676 1.00 97.25 96 GLY A CA 1
ATOM 788 C C . GLY A 1 96 ? 10.518 10.010 -20.596 1.00 97.25 96 GLY A C 1
ATOM 789 O O . GLY A 1 96 ? 9.898 10.126 -19.542 1.00 97.25 96 GLY A O 1
ATOM 790 N N . TYR A 1 97 ? 11.351 8.985 -20.794 1.00 97.56 97 TYR A N 1
ATOM 791 C CA . TYR A 1 97 ? 11.557 7.967 -19.768 1.00 97.56 97 TYR A CA 1
ATOM 792 C C . TYR A 1 97 ? 12.266 8.511 -18.517 1.00 97.56 97 TYR A C 1
ATOM 794 O O . TYR A 1 97 ? 11.949 8.093 -17.404 1.00 97.56 97 TYR A O 1
ATOM 802 N N . GLN A 1 98 ? 13.222 9.434 -18.667 1.00 96.81 98 GLN A N 1
ATOM 803 C CA . GLN A 1 98 ? 13.859 10.092 -17.520 1.00 96.81 98 GLN A CA 1
ATOM 804 C C . GLN A 1 98 ? 12.866 10.936 -16.725 1.00 96.81 98 GLN A C 1
ATOM 806 O O . GLN A 1 98 ? 12.890 10.871 -15.499 1.00 96.81 98 GLN A O 1
ATOM 811 N N . GLU A 1 99 ? 11.969 11.644 -17.406 1.00 97.50 99 GLU A N 1
ATOM 812 C CA . GLU A 1 99 ? 10.917 12.430 -16.761 1.00 97.50 99 GLU A CA 1
ATOM 813 C C . GLU A 1 99 ? 9.970 11.536 -15.939 1.00 97.50 99 GLU A C 1
ATOM 815 O O . GLU A 1 99 ? 9.729 11.781 -14.760 1.00 97.50 99 GLU A O 1
ATOM 820 N N . ILE A 1 100 ? 9.539 10.401 -16.502 1.00 94.94 100 ILE A N 1
ATOM 821 C CA . ILE A 1 100 ? 8.749 9.384 -15.781 1.00 94.94 100 ILE A CA 1
ATOM 822 C C . ILE A 1 100 ? 9.470 8.913 -14.504 1.00 94.94 100 ILE A C 1
ATOM 824 O O . ILE A 1 100 ? 8.846 8.729 -13.456 1.00 94.94 100 ILE A O 1
ATOM 828 N N . LEU A 1 101 ? 10.790 8.701 -14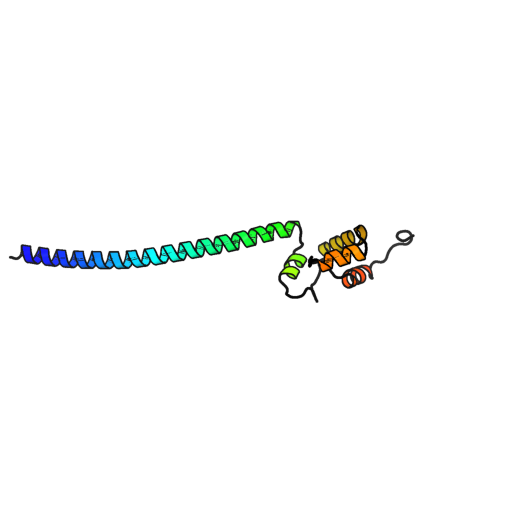.568 1.00 93.62 101 LEU A N 1
ATOM 829 C CA . LEU A 1 101 ? 11.576 8.316 -13.394 1.00 93.62 101 LEU A CA 1
ATOM 830 C C . LEU A 1 101 ? 11.673 9.444 -12.357 1.00 93.62 101 LEU A C 1
ATOM 832 O O . LEU A 1 101 ? 11.641 9.148 -11.158 1.00 93.62 101 LEU A O 1
ATOM 836 N N . ALA A 1 102 ? 11.787 10.699 -12.804 1.00 93.81 102 ALA A N 1
ATOM 837 C CA . ALA A 1 102 ? 11.854 11.884 -11.950 1.00 93.81 102 ALA A CA 1
ATOM 838 C C . ALA A 1 102 ? 10.560 12.088 -11.147 1.00 93.81 102 ALA A C 1
ATOM 840 O O . ALA A 1 102 ? 10.620 12.442 -9.973 1.00 93.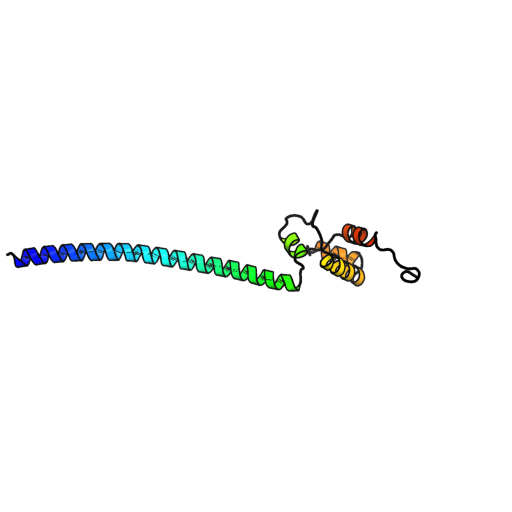81 102 ALA A O 1
ATOM 841 N N . GLN A 1 103 ? 9.408 11.713 -11.712 1.00 93.44 103 GLN A N 1
ATOM 842 C CA . GLN A 1 103 ? 8.109 11.699 -11.021 1.00 93.44 103 GLN A CA 1
ATOM 843 C C . GLN A 1 103 ? 7.977 10.602 -9.947 1.00 93.44 103 GLN A C 1
ATOM 845 O O . GLN A 1 103 ? 6.910 10.392 -9.376 1.00 93.44 103 GLN A O 1
ATOM 850 N N . GLY A 1 104 ? 9.045 9.854 -9.662 1.00 88.44 104 GLY A N 1
ATOM 851 C CA . GLY A 1 104 ? 9.058 8.877 -8.578 1.00 88.44 104 GLY A CA 1
ATOM 852 C C . GLY A 1 104 ? 8.448 7.523 -8.939 1.00 88.44 104 GLY A C 1
ATOM 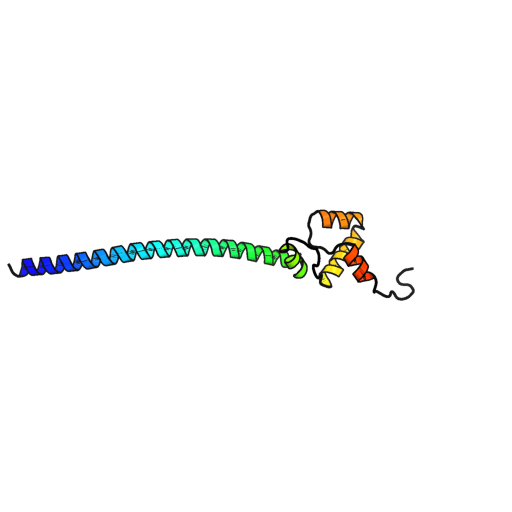853 O O . GLY A 1 104 ? 8.490 6.615 -8.107 1.00 88.44 104 GLY A O 1
ATOM 854 N N . ILE A 1 105 ? 8.015 7.307 -10.183 1.00 91.31 105 ILE A N 1
ATOM 855 C CA . ILE A 1 105 ? 7.419 6.041 -10.629 1.00 91.31 105 ILE A CA 1
ATOM 856 C C . ILE A 1 105 ? 8.416 4.874 -10.410 1.00 91.31 105 ILE A C 1
ATOM 858 O O . ILE A 1 105 ? 9.616 5.008 -10.700 1.00 91.31 105 ILE A O 1
ATOM 862 N N . PRO A 1 106 ? 7.986 3.729 -9.838 1.00 92.69 106 PRO A N 1
ATOM 863 C CA . PRO A 1 106 ? 8.869 2.614 -9.487 1.00 92.69 106 PRO A CA 1
ATOM 864 C C . PRO A 1 106 ? 9.251 1.803 -10.733 1.00 92.69 106 PRO A C 1
ATOM 866 O O . PRO A 1 106 ? 8.685 0.748 -11.017 1.00 92.69 106 PRO A O 1
ATOM 869 N N . LEU A 1 107 ? 10.210 2.311 -11.503 1.00 94.44 107 LEU A N 1
ATOM 870 C CA . LEU A 1 107 ? 10.740 1.672 -12.705 1.00 94.44 107 LEU A CA 1
ATOM 871 C C . LEU A 1 107 ? 12.272 1.537 -12.636 1.00 94.44 107 LEU A C 1
ATOM 873 O O . LEU A 1 107 ? 12.941 2.309 -11.938 1.00 94.44 107 LEU A O 1
ATOM 877 N N . PRO A 1 108 ? 12.852 0.565 -13.363 1.00 94.75 108 PRO A N 1
ATOM 878 C CA . PRO A 1 108 ? 14.295 0.390 -13.460 1.00 94.75 108 PRO A CA 1
ATOM 879 C C . PRO A 1 108 ? 14.974 1.608 -14.097 1.00 94.75 108 PRO A C 1
ATOM 881 O O . PRO A 1 108 ? 14.489 2.188 -15.070 1.00 94.75 108 PRO A O 1
ATOM 884 N N . ALA A 1 109 ? 16.160 1.949 -13.594 1.00 93.62 109 ALA A N 1
ATOM 885 C CA . ALA A 1 109 ? 16.993 2.989 -14.184 1.00 93.62 109 ALA A CA 1
ATOM 886 C C . ALA A 1 109 ? 17.424 2.627 -15.618 1.00 93.62 109 ALA A C 1
ATOM 888 O O . ALA A 1 109 ? 17.568 1.452 -15.966 1.00 93.62 109 ALA A O 1
ATOM 889 N N . LEU A 1 110 ? 17.737 3.642 -16.431 1.00 93.88 110 LEU A N 1
ATOM 890 C CA . LEU A 1 110 ? 18.227 3.460 -17.806 1.00 93.88 110 LEU A CA 1
ATOM 891 C C . LEU A 1 110 ? 19.415 2.489 -17.899 1.00 93.88 110 LEU A C 1
ATOM 893 O O . LEU A 1 110 ? 19.458 1.654 -18.801 1.00 93.88 110 LEU A O 1
ATOM 897 N N . ARG A 1 111 ? 20.352 2.560 -16.942 1.00 93.50 111 ARG A N 1
ATOM 898 C CA . ARG A 1 111 ? 21.501 1.643 -16.849 1.00 93.50 111 ARG A CA 1
ATOM 899 C C . ARG A 1 111 ? 21.069 0.187 -16.667 1.00 93.50 111 ARG A C 1
ATOM 901 O O . ARG A 1 111 ? 21.674 -0.698 -17.260 1.00 93.50 111 ARG A O 1
ATOM 908 N N . THR A 1 112 ? 20.038 -0.061 -15.860 1.00 93.25 112 THR A N 1
ATOM 909 C CA . THR A 1 112 ? 19.485 -1.405 -15.642 1.00 93.25 112 THR A CA 1
ATOM 910 C C . THR A 1 112 ? 18.855 -1.945 -16.916 1.00 93.25 112 THR A C 1
ATOM 912 O O . THR A 1 112 ? 19.098 -3.095 -17.264 1.00 93.25 112 THR A O 1
ATOM 915 N N . LEU A 1 113 ? 18.096 -1.113 -17.636 1.00 94.06 113 LEU A N 1
ATOM 916 C CA . LEU A 1 113 ? 17.510 -1.508 -18.917 1.00 94.06 113 LEU A CA 1
ATOM 917 C C . LEU A 1 113 ? 18.584 -1.859 -19.943 1.00 94.06 113 LEU A C 1
ATOM 919 O O . LEU A 1 113 ? 18.497 -2.909 -20.565 1.00 94.06 113 LEU A O 1
ATOM 923 N N . ARG A 1 114 ? 19.625 -1.025 -20.066 1.00 92.50 114 ARG A N 1
ATOM 924 C CA . ARG A 1 114 ? 20.744 -1.280 -20.982 1.00 92.50 114 ARG A CA 1
ATOM 925 C C . ARG A 1 114 ? 21.421 -2.617 -20.680 1.00 92.50 114 ARG A C 1
ATOM 927 O O . ARG A 1 114 ? 21.467 -3.466 -21.554 1.00 92.50 114 ARG A O 1
ATOM 934 N N . ARG A 1 115 ? 21.808 -2.852 -19.421 1.00 91.81 115 ARG A N 1
ATOM 935 C CA . ARG A 1 115 ? 22.404 -4.124 -18.967 1.00 91.81 115 ARG A CA 1
ATOM 936 C C . ARG A 1 115 ? 21.541 -5.346 -19.244 1.00 91.81 115 ARG A C 1
ATOM 938 O O . ARG A 1 115 ? 22.055 -6.435 -19.449 1.00 91.81 115 ARG A O 1
ATOM 945 N N . ARG A 1 116 ? 20.219 -5.183 -19.210 1.00 90.31 116 ARG A N 1
ATOM 946 C CA . ARG A 1 116 ? 19.285 -6.277 -19.484 1.00 90.31 116 ARG A CA 1
ATOM 947 C C . ARG A 1 116 ? 19.154 -6.579 -20.979 1.00 90.31 116 ARG A C 1
ATOM 949 O O . ARG A 1 116 ? 18.769 -7.691 -21.312 1.00 90.31 116 ARG A O 1
ATOM 956 N N . CYS A 1 117 ? 19.473 -5.611 -21.836 1.00 86.12 117 CYS A N 1
ATOM 957 C CA . CYS A 1 117 ? 19.537 -5.762 -23.289 1.00 86.12 117 CYS A CA 1
ATOM 958 C C . CYS A 1 117 ? 20.932 -6.161 -23.792 1.00 86.12 117 CYS A C 1
ATOM 960 O O . CYS A 1 117 ? 21.016 -6.740 -24.862 1.00 86.12 117 CYS A O 1
ATOM 962 N N . GLU A 1 118 ? 22.001 -5.881 -23.036 1.00 85.56 118 GLU A N 1
ATOM 963 C CA . GLU A 1 118 ? 23.402 -6.174 -23.405 1.00 85.56 118 GLU A CA 1
ATOM 964 C C . GLU A 1 118 ? 23.670 -7.670 -23.688 1.00 85.56 118 GLU A C 1
ATOM 966 O O . GLU A 1 118 ? 24.656 -7.980 -24.339 1.00 85.56 118 GLU A O 1
ATOM 971 N N . GLY A 1 119 ? 22.809 -8.588 -23.231 1.00 75.00 119 GLY A N 1
ATOM 972 C CA . GLY A 1 119 ? 22.914 -10.031 -23.500 1.00 75.00 119 GLY A CA 1
ATOM 973 C C . GLY A 1 119 ? 21.880 -10.574 -24.492 1.00 75.00 119 GLY A C 1
ATOM 974 O O . GLY A 1 119 ? 21.554 -11.755 -24.424 1.00 75.00 119 GLY A O 1
ATOM 975 N N . LEU A 1 120 ? 21.274 -9.715 -25.315 1.00 81.31 120 LEU A N 1
ATOM 976 C CA . LEU A 1 120 ? 20.360 -10.139 -26.374 1.00 81.31 120 LEU A CA 1
ATOM 977 C C . LEU A 1 120 ? 21.123 -10.185 -27.695 1.00 81.31 120 LEU A C 1
ATOM 979 O O . LEU A 1 120 ? 21.455 -9.138 -28.247 1.00 81.31 120 LEU A O 1
ATOM 983 N N . ASP A 1 121 ? 21.356 -11.393 -28.199 1.00 78.94 121 ASP A N 1
ATOM 984 C CA . ASP A 1 121 ? 21.864 -11.588 -29.552 1.00 78.94 121 ASP A CA 1
ATOM 985 C C . ASP A 1 121 ? 20.704 -11.430 -30.536 1.00 78.94 121 ASP A C 1
ATOM 987 O O . ASP A 1 121 ? 19.696 -12.143 -30.469 1.00 78.94 121 ASP A O 1
ATOM 991 N N . PHE A 1 122 ? 20.828 -10.462 -31.437 1.00 78.25 122 PHE A N 1
ATOM 992 C CA . PHE A 1 122 ? 19.875 -10.274 -32.520 1.00 78.25 122 PHE A CA 1
ATOM 993 C C . PHE A 1 122 ? 20.343 -11.082 -33.725 1.00 78.25 122 PHE A C 1
ATOM 995 O O . PHE A 1 122 ? 21.518 -11.048 -34.087 1.00 78.25 122 PHE A O 1
ATOM 1002 N N . GLN A 1 123 ? 19.421 -11.818 -34.343 1.00 79.25 123 GLN A N 1
ATOM 1003 C CA . GLN A 1 123 ? 19.715 -12.484 -35.606 1.00 79.25 123 GLN A CA 1
ATOM 1004 C C . GLN A 1 123 ? 19.991 -11.431 -36.696 1.00 79.25 123 GLN A C 1
ATOM 1006 O O . GLN A 1 123 ? 19.389 -10.348 -36.653 1.00 79.25 123 GLN A O 1
ATOM 1011 N N . PRO A 1 124 ? 20.871 -11.734 -37.669 1.00 77.81 124 PRO A N 1
ATOM 1012 C CA . PRO A 1 124 ? 21.095 -10.872 -38.827 1.00 77.81 124 PRO A CA 1
ATOM 1013 C C . PRO A 1 124 ? 19.765 -10.488 -39.501 1.00 77.81 124 PRO A C 1
ATOM 1015 O O . PRO A 1 124 ? 18.878 -11.332 -39.631 1.00 77.81 124 PRO A O 1
ATOM 1018 N N . GLY A 1 125 ? 19.610 -9.216 -39.885 1.00 76.00 125 GLY A N 1
ATOM 1019 C CA . GLY A 1 125 ? 18.398 -8.684 -40.531 1.00 76.00 125 GLY A CA 1
ATOM 1020 C C . GLY A 1 125 ? 17.296 -8.151 -39.598 1.00 76.00 125 GLY A C 1
ATOM 1021 O O . GLY A 1 125 ? 16.308 -7.610 -40.080 1.00 76.00 125 GLY A O 1
ATOM 1022 N N . ILE A 1 126 ? 17.428 -8.265 -38.267 1.00 72.56 126 ILE A N 1
ATOM 1023 C CA . ILE A 1 126 ? 16.472 -7.661 -37.304 1.00 72.56 126 ILE A CA 1
ATOM 1024 C C . ILE A 1 126 ? 16.831 -6.200 -36.966 1.00 72.56 126 ILE A C 1
ATOM 1026 O O . ILE A 1 126 ? 15.965 -5.416 -36.577 1.00 72.56 126 ILE A O 1
ATOM 1030 N N . CYS A 1 127 ? 18.110 -5.838 -37.085 1.00 61.66 127 CYS A N 1
ATOM 1031 C CA . CYS A 1 127 ? 18.646 -4.507 -36.777 1.00 61.66 127 CYS A CA 1
ATOM 1032 C C . CYS A 1 127 ? 19.251 -3.817 -38.012 1.00 61.66 127 CYS A C 1
ATOM 1034 O O . CYS A 1 127 ? 20.229 -3.083 -37.867 1.00 61.66 127 CYS A O 1
ATOM 1036 N N . GLU A 1 128 ? 18.696 -4.082 -39.197 1.00 45.59 128 GLU A N 1
ATOM 1037 C CA . GLU A 1 128 ? 18.988 -3.338 -40.433 1.00 45.59 128 GLU A CA 1
ATOM 1038 C C . GLU A 1 128 ? 17.953 -2.233 -40.672 1.00 45.59 128 GLU A C 1
ATOM 1040 O O . GLU A 1 128 ? 16.757 -2.462 -40.369 1.00 45.59 128 GLU A O 1
#

Secondary structure (DSSP, 8-state):
-HHHHHHHHHHHHHHHHHHHHHHHHHHHHHHHHHHHHHHHHHHHHHHHHHHHHHHTTTS-HHHHHHHHSS--TTPPPPHHHHHHHHHHHHHHHHHHHHHHHHTT-----HHHHHHHHTT-PPPTTS--

pLDDT: mean 90.1, std 8.98, range [45.59, 98.12]

Organism: Ooceraea biroi (NCBI:txid2015173)

Foldseek 3Di:
DVVVVVVVVVVVVVVVVVVVVVVVVVVVVVVVVVVVVVVVVVVVVVVVVVVVVVVVVVDPPLQSVCVVDPDLPPRDDDPVLLVVLVVQCVVLPDVSSVVCVVVVRSHDDPVVNVVVCVPDDDDPPPVD